Protein AF-A0A2T1CVN6-F1 (afdb_monomer_lite)

Foldseek 3Di:
DDDDVVVVVVVVVVVVVVVVPPPPPPPDPDFLVVQLVCLQCVQLVCLPVCPDPVSVVCCVVVPVHHSVVSNVRSVVSNVVSVVVQVVCCVPVVDDSDGPDDDDPDPDDPVRDPVNPDD

Radius of gyration: 25.53 Å; chains: 1; bounding box: 86×29×53 Å

pLDDT: mean 71.57, std 11.11, range [42.12, 91.5]

Structure (mmCIF, N/CA/C/O backbone):
data_AF-A0A2T1CVN6-F1
#
_entry.id   AF-A0A2T1CVN6-F1
#
loop_
_atom_site.group_PDB
_atom_site.id
_atom_site.type_symbol
_atom_site.label_atom_id
_atom_site.label_alt_id
_atom_site.label_comp_id
_atom_site.label_asym_id
_atom_site.label_entity_id
_atom_site.label_seq_id
_atom_site.pdbx_PDB_ins_code
_atom_site.Cartn_x
_atom_site.Cartn_y
_atom_site.Cartn_z
_atom_site.occupancy
_atom_site.B_iso_or_equiv
_atom_site.auth_seq_id
_atom_site.auth_comp_id
_atom_site.auth_asym_id
_atom_site.auth_atom_id
_atom_site.pdbx_PDB_model_num
ATOM 1 N N . MET A 1 1 ? -47.052 4.915 19.558 1.00 50.12 1 MET A N 1
ATOM 2 C CA . MET A 1 1 ? -46.066 5.917 19.093 1.00 50.12 1 MET A CA 1
ATOM 3 C C . MET A 1 1 ? -46.210 6.016 17.575 1.00 50.12 1 MET A C 1
ATOM 5 O O . MET A 1 1 ? -45.998 5.017 16.907 1.00 50.12 1 MET A O 1
ATOM 9 N N . SER A 1 2 ? -46.714 7.135 17.042 1.00 56.59 2 SER A N 1
ATOM 10 C CA . SER A 1 2 ? -47.015 7.290 15.606 1.00 56.59 2 SER A CA 1
ATOM 11 C C . SER A 1 2 ? -45.773 7.794 14.868 1.00 56.59 2 SER A C 1
ATOM 13 O O . SER A 1 2 ? -45.263 8.874 15.177 1.00 56.59 2 SER A O 1
ATOM 15 N N . ILE A 1 3 ? -45.254 7.002 13.927 1.00 64.69 3 ILE A N 1
ATOM 16 C CA . ILE A 1 3 ? -44.167 7.431 13.044 1.00 64.69 3 ILE A CA 1
ATOM 17 C C . ILE A 1 3 ? -44.758 8.463 12.083 1.00 64.69 3 ILE A C 1
ATOM 19 O O . ILE A 1 3 ? -45.661 8.167 11.302 1.00 64.69 3 ILE A O 1
ATOM 23 N N . LYS A 1 4 ? -44.265 9.702 12.151 1.00 64.75 4 LYS A N 1
ATOM 24 C CA . LYS A 1 4 ? -44.723 10.789 11.279 1.00 64.75 4 LYS A CA 1
ATOM 25 C C . LYS A 1 4 ? -44.278 10.491 9.841 1.00 64.75 4 LYS A C 1
ATOM 27 O O . LYS A 1 4 ? -43.109 10.682 9.519 1.00 64.75 4 LYS A O 1
ATOM 32 N N . PHE A 1 5 ? -45.208 10.059 8.985 1.00 63.75 5 PHE A N 1
ATOM 33 C CA . PHE A 1 5 ? -44.994 9.682 7.572 1.00 63.75 5 PH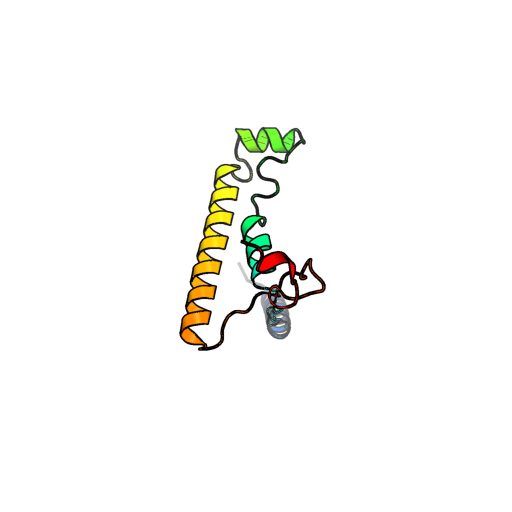E A CA 1
ATOM 34 C C . PHE A 1 5 ? -44.178 10.706 6.758 1.00 63.75 5 PHE A C 1
ATOM 36 O O . PHE A 1 5 ? -43.407 10.342 5.875 1.00 63.75 5 PHE A O 1
ATOM 43 N N . ILE A 1 6 ? -44.276 11.988 7.120 1.00 68.06 6 ILE A N 1
ATOM 44 C CA . ILE A 1 6 ? -43.520 13.096 6.517 1.00 68.06 6 ILE A CA 1
ATOM 45 C C . ILE A 1 6 ? -42.000 12.916 6.692 1.00 68.06 6 ILE A C 1
ATOM 47 O O . ILE A 1 6 ? -41.233 13.187 5.773 1.00 68.06 6 ILE A O 1
ATOM 51 N N . LYS A 1 7 ? -41.549 12.415 7.849 1.00 67.50 7 LYS A N 1
ATOM 52 C CA . LYS A 1 7 ? -40.124 12.159 8.119 1.00 67.50 7 LYS A CA 1
ATOM 53 C C . LYS A 1 7 ? -39.603 10.967 7.315 1.00 67.50 7 LYS A C 1
ATOM 55 O O . LYS A 1 7 ? -38.468 10.996 6.858 1.00 67.50 7 LYS A O 1
ATOM 60 N N . LEU A 1 8 ? -40.445 9.953 7.111 1.00 70.50 8 LEU A N 1
ATOM 61 C CA . LEU A 1 8 ? -40.100 8.758 6.341 1.00 70.50 8 LEU A CA 1
ATOM 62 C C . LEU A 1 8 ? -39.942 9.079 4.846 1.00 70.50 8 LEU A C 1
ATOM 64 O O . LEU A 1 8 ? -38.992 8.628 4.213 1.00 70.50 8 LEU A O 1
ATOM 68 N N . SER A 1 9 ? -40.825 9.924 4.304 1.00 74.31 9 SER A N 1
ATOM 69 C CA . SER A 1 9 ? -40.748 10.383 2.912 1.00 74.31 9 SER A CA 1
ATOM 70 C C . SER A 1 9 ? -39.470 11.182 2.631 1.00 74.31 9 SER A C 1
ATOM 72 O O . SER A 1 9 ? -38.821 10.942 1.617 1.00 74.31 9 SER A O 1
ATOM 74 N N . GLN A 1 10 ? -39.051 12.068 3.541 1.00 72.56 10 GLN A N 1
ATOM 75 C CA . GLN A 1 10 ? -37.813 12.840 3.368 1.00 72.56 10 GLN A CA 1
ATOM 76 C C . GLN A 1 10 ? -36.566 11.948 3.317 1.00 72.56 10 GLN A C 1
ATOM 78 O O . GLN A 1 10 ? -35.698 12.158 2.474 1.00 72.56 10 GLN A O 1
ATOM 83 N N . VAL A 1 11 ? -36.493 10.930 4.177 1.00 76.75 11 VAL A N 1
ATOM 84 C CA . VAL A 1 11 ? -35.376 9.972 4.179 1.00 76.75 11 VAL A CA 1
ATOM 85 C C . VAL A 1 11 ? -35.337 9.172 2.874 1.00 76.75 11 VAL A C 1
ATOM 87 O O . VAL A 1 11 ? -34.261 8.964 2.319 1.00 76.75 11 VAL A O 1
ATOM 90 N N . LEU A 1 12 ? -36.502 8.783 2.347 1.00 78.88 12 LEU A N 1
ATOM 91 C CA . LEU A 1 12 ? -36.599 8.035 1.092 1.00 78.88 12 LEU A CA 1
ATOM 92 C C . LEU A 1 12 ? -36.119 8.859 -0.114 1.00 78.88 12 LEU A C 1
ATOM 94 O O . LEU A 1 12 ? -35.414 8.338 -0.974 1.00 78.88 12 LEU A O 1
ATOM 98 N N . VAL A 1 13 ? -36.449 10.154 -0.152 1.00 79.31 13 VAL A N 1
ATOM 99 C CA . VAL A 1 13 ? -36.001 11.074 -1.212 1.00 79.31 13 VAL A CA 1
ATOM 100 C C . VAL A 1 13 ? -34.484 11.267 -1.167 1.00 79.31 13 VAL A C 1
ATOM 102 O O . VAL A 1 13 ? -33.829 11.201 -2.203 1.00 79.31 13 VAL A O 1
ATOM 105 N N . VAL A 1 14 ? -33.902 11.440 0.024 1.00 76.62 14 VAL A N 1
ATOM 106 C CA . VAL A 1 14 ? -32.442 11.578 0.179 1.00 76.62 14 VAL A CA 1
ATOM 107 C C . VAL A 1 14 ? -31.714 10.293 -0.226 1.00 76.62 14 VAL A C 1
ATOM 109 O O . VAL A 1 14 ? -30.711 10.362 -0.932 1.00 76.62 14 VAL A O 1
ATOM 112 N N . ALA A 1 15 ? -32.236 9.123 0.154 1.00 75.12 15 ALA A N 1
ATOM 113 C CA . ALA A 1 15 ? -31.669 7.834 -0.244 1.00 75.12 15 ALA A CA 1
ATOM 114 C C . ALA A 1 15 ? -31.736 7.608 -1.766 1.00 75.12 15 ALA A C 1
ATOM 116 O O . ALA A 1 15 ? -30.768 7.138 -2.362 1.00 75.12 15 ALA A O 1
ATOM 117 N N . ALA A 1 16 ? -32.842 7.997 -2.410 1.00 77.12 16 ALA A N 1
ATOM 118 C CA . ALA A 1 16 ? -32.989 7.911 -3.862 1.00 77.12 16 ALA A CA 1
ATOM 119 C C . ALA A 1 16 ? -31.993 8.826 -4.594 1.00 77.12 16 ALA A C 1
ATOM 121 O O . ALA A 1 16 ? -31.343 8.394 -5.543 1.00 77.12 16 ALA A O 1
ATOM 122 N N . ILE A 1 17 ? -31.798 10.060 -4.122 1.00 74.69 17 ILE A N 1
ATOM 123 C CA . ILE A 1 17 ? -30.819 10.985 -4.711 1.00 74.69 17 ILE A CA 1
ATOM 124 C C . ILE A 1 17 ? -29.388 10.462 -4.512 1.00 74.69 17 ILE A C 1
ATOM 126 O O . ILE A 1 17 ? -28.600 10.481 -5.452 1.00 74.69 17 ILE A O 1
ATOM 130 N N . ALA A 1 18 ? -29.062 9.920 -3.334 1.00 70.75 18 ALA A N 1
ATOM 131 C CA . ALA A 1 18 ? -27.754 9.316 -3.077 1.00 70.75 18 ALA A CA 1
ATOM 132 C C . ALA A 1 18 ? -27.457 8.124 -4.007 1.00 70.75 18 ALA A C 1
ATOM 134 O O . ALA A 1 18 ? -26.314 7.947 -4.418 1.00 70.75 18 ALA A O 1
ATOM 135 N N . SER A 1 19 ? -28.480 7.349 -4.390 1.00 67.00 19 SER A N 1
ATOM 136 C CA . SER A 1 19 ? -28.320 6.235 -5.335 1.00 67.00 19 SER A CA 1
ATOM 137 C C . SER A 1 19 ? -28.007 6.678 -6.770 1.00 67.00 19 SER A C 1
ATOM 139 O O . SER A 1 19 ? -27.323 5.957 -7.487 1.00 67.00 19 SER A O 1
ATOM 141 N N . LEU A 1 20 ? -28.439 7.880 -7.175 1.00 67.00 20 LEU A N 1
ATOM 142 C CA . LEU A 1 20 ? -28.134 8.449 -8.496 1.00 67.00 20 LEU A CA 1
ATOM 143 C C . LEU A 1 20 ? -26.697 8.983 -8.591 1.00 67.00 20 LEU A C 1
ATOM 145 O O . LEU A 1 20 ? -26.159 9.103 -9.686 1.00 67.00 20 LEU A O 1
ATOM 149 N N . PHE A 1 21 ? -26.076 9.284 -7.447 1.00 60.50 21 PHE A N 1
ATOM 150 C CA . PHE A 1 21 ? -24.675 9.695 -7.335 1.00 60.50 21 PHE A CA 1
ATOM 151 C C . PHE A 1 21 ? -23.778 8.563 -6.834 1.00 60.50 21 PHE A C 1
ATOM 153 O O . PHE A 1 21 ? -22.717 8.830 -6.266 1.00 60.50 21 PHE A O 1
ATOM 160 N N . ALA A 1 22 ? -24.181 7.304 -7.032 1.00 54.06 22 ALA A N 1
ATOM 161 C CA . ALA A 1 22 ? -23.274 6.176 -6.907 1.00 54.06 22 ALA A CA 1
ATOM 162 C C . ALA A 1 22 ? -22.197 6.315 -7.992 1.00 54.06 22 ALA A C 1
ATOM 164 O O . ALA A 1 22 ? -22.310 5.778 -9.088 1.00 54.06 22 ALA A O 1
ATOM 165 N N . VAL A 1 23 ? -21.179 7.123 -7.697 1.00 49.91 23 VAL A N 1
ATOM 166 C CA . VAL A 1 23 ? -19.967 7.232 -8.491 1.00 49.91 23 VAL A CA 1
ATOM 167 C C . VAL A 1 23 ? -19.361 5.841 -8.485 1.00 49.91 23 VAL A C 1
ATOM 169 O O . VAL A 1 23 ? -18.858 5.373 -7.462 1.00 49.91 23 VAL A O 1
ATOM 172 N N . GLU A 1 24 ? -19.455 5.158 -9.621 1.00 50.84 24 GLU A N 1
ATOM 173 C CA . GLU A 1 24 ? -18.607 4.013 -9.889 1.00 50.84 24 GLU A CA 1
ATOM 174 C C . GLU A 1 24 ? -17.177 4.531 -9.784 1.00 50.84 24 GLU A C 1
ATOM 176 O O . GLU A 1 24 ? -16.732 5.351 -10.588 1.00 50.84 24 GLU A O 1
ATOM 181 N N . ALA A 1 25 ? -16.485 4.136 -8.717 1.00 45.97 25 ALA A N 1
ATOM 182 C CA . ALA A 1 25 ? -15.078 4.426 -8.560 1.00 45.97 25 ALA A CA 1
ATOM 183 C C . ALA A 1 25 ? -14.355 3.726 -9.714 1.00 45.97 25 ALA A C 1
ATOM 185 O O . ALA A 1 25 ? -14.041 2.538 -9.630 1.00 45.97 25 ALA A O 1
ATOM 186 N N . GLN A 1 26 ? -14.133 4.446 -10.816 1.00 42.12 26 GLN A N 1
ATOM 187 C CA . GLN A 1 26 ? -13.173 4.033 -11.821 1.00 42.12 26 GLN A CA 1
ATOM 188 C C . GLN A 1 26 ? -11.852 3.893 -11.078 1.00 42.12 26 GLN A C 1
ATOM 190 O O . GLN A 1 26 ? -11.291 4.876 -10.596 1.00 42.12 26 GLN A O 1
ATOM 195 N N . ALA A 1 27 ? -11.411 2.649 -10.903 1.00 51.47 27 ALA A N 1
ATOM 196 C CA . ALA A 1 27 ? -10.097 2.362 -10.376 1.00 51.47 27 ALA A CA 1
ATOM 197 C C . ALA A 1 27 ? -9.102 2.974 -11.361 1.00 51.47 27 ALA A C 1
ATOM 199 O O . ALA A 1 27 ? -8.858 2.419 -12.432 1.00 51.47 27 ALA A O 1
ATOM 200 N N . GLU A 1 28 ? -8.597 4.159 -11.027 1.00 51.97 28 GLU A N 1
ATOM 201 C CA . GLU A 1 28 ? -7.468 4.769 -11.706 1.00 51.97 28 GLU A CA 1
ATOM 202 C C . GLU A 1 28 ? -6.392 3.684 -11.829 1.00 51.97 28 GLU A C 1
ATOM 204 O O . GLU A 1 28 ? -6.058 3.028 -10.836 1.00 51.97 28 GLU A O 1
ATOM 209 N N . MET A 1 29 ? -5.938 3.403 -13.057 1.00 55.69 29 MET A N 1
ATOM 210 C CA . MET A 1 29 ? -4.931 2.372 -13.309 1.00 55.69 29 MET A CA 1
ATOM 211 C C . MET A 1 29 ? -3.602 2.841 -12.722 1.00 55.69 29 MET A C 1
ATOM 213 O O . MET A 1 29 ? -2.753 3.411 -13.401 1.00 55.69 29 MET A O 1
ATOM 217 N N . LYS A 1 30 ? -3.451 2.628 -11.417 1.00 66.44 30 LYS A N 1
ATOM 218 C CA . LYS A 1 30 ? -2.223 2.879 -10.688 1.00 66.44 30 LYS A CA 1
ATOM 219 C C . LYS A 1 30 ? -1.201 1.818 -11.110 1.00 66.44 30 LYS A C 1
ATOM 221 O O . LYS A 1 30 ? -1.557 0.634 -11.143 1.00 66.44 30 LYS A O 1
ATOM 226 N N . PRO A 1 31 ? 0.044 2.212 -11.434 1.00 76.69 31 PRO A N 1
ATOM 227 C CA . PRO A 1 31 ? 1.120 1.268 -11.697 1.00 76.69 31 PRO A CA 1
ATOM 228 C C . PRO A 1 31 ? 1.207 0.218 -10.587 1.00 76.69 31 PRO A C 1
ATOM 230 O O . PRO A 1 31 ? 1.002 0.527 -9.409 1.00 76.69 31 PRO A O 1
ATOM 233 N N . LEU A 1 32 ? 1.488 -1.034 -10.958 1.00 77.25 32 LEU A N 1
ATOM 234 C CA . LEU A 1 32 ? 1.502 -2.145 -10.005 1.00 77.25 32 LEU A CA 1
ATOM 235 C C . LEU A 1 32 ? 2.502 -1.895 -8.866 1.00 77.25 32 LEU A C 1
ATOM 237 O O . LEU A 1 32 ? 2.203 -2.188 -7.710 1.00 77.25 32 LEU A O 1
ATOM 241 N N . ASP A 1 33 ? 3.654 -1.295 -9.167 1.00 80.94 33 ASP A N 1
ATOM 242 C CA . ASP A 1 33 ? 4.664 -0.944 -8.171 1.00 80.94 33 ASP A CA 1
ATOM 243 C C . ASP A 1 33 ? 4.151 0.097 -7.166 1.00 80.94 33 ASP A C 1
ATOM 245 O O . ASP A 1 33 ? 4.370 -0.043 -5.961 1.00 80.94 33 ASP A O 1
ATOM 249 N N . ASP A 1 34 ? 3.407 1.101 -7.626 1.00 82.81 34 ASP A N 1
ATOM 250 C CA . ASP A 1 34 ? 2.811 2.092 -6.738 1.00 82.81 34 ASP A CA 1
ATOM 251 C C . ASP A 1 34 ? 1.651 1.509 -5.918 1.00 82.81 34 ASP A C 1
ATOM 253 O O . ASP A 1 34 ? 1.458 1.904 -4.766 1.00 82.81 34 ASP A O 1
ATOM 257 N N . ALA A 1 35 ? 0.906 0.539 -6.457 1.00 84.25 35 ALA A N 1
ATOM 258 C CA . ALA A 1 35 ? -0.111 -0.192 -5.702 1.00 84.25 35 ALA A CA 1
ATOM 259 C C . ALA A 1 35 ? 0.509 -1.018 -4.559 1.00 84.25 35 ALA A C 1
ATOM 261 O O . ALA A 1 35 ? -0.015 -1.014 -3.442 1.00 84.25 35 ALA A O 1
ATOM 262 N N . PHE A 1 36 ? 1.655 -1.667 -4.799 1.00 85.69 36 PHE A N 1
ATOM 263 C CA . PHE A 1 36 ? 2.401 -2.376 -3.754 1.00 85.69 36 PHE A CA 1
ATOM 264 C C . PHE A 1 36 ? 2.974 -1.424 -2.701 1.00 85.69 36 PHE A C 1
ATOM 266 O O . PHE A 1 36 ? 2.847 -1.696 -1.504 1.00 85.69 36 PHE A O 1
ATOM 273 N N . LYS A 1 37 ? 3.557 -0.288 -3.113 1.00 85.44 37 LYS A N 1
ATOM 274 C CA . LYS A 1 37 ? 4.049 0.739 -2.175 1.00 85.44 37 LYS A CA 1
ATOM 275 C C . LYS A 1 37 ? 2.926 1.264 -1.288 1.00 85.44 37 LYS A C 1
ATOM 277 O O . LYS A 1 37 ? 3.143 1.421 -0.087 1.00 85.44 37 LYS A O 1
ATOM 282 N N . ASP A 1 38 ? 1.751 1.520 -1.853 1.00 86.19 38 ASP A N 1
ATOM 283 C CA . ASP A 1 38 ? 0.585 1.960 -1.090 1.00 86.19 38 ASP A CA 1
ATOM 284 C C . ASP A 1 38 ? 0.108 0.887 -0.115 1.00 86.19 38 ASP A C 1
ATOM 286 O O . ASP A 1 38 ? -0.115 1.197 1.052 1.00 86.19 38 ASP A O 1
ATOM 290 N N . ALA A 1 39 ? -0.022 -0.366 -0.564 1.00 85.62 39 ALA A N 1
ATOM 291 C CA . ALA A 1 39 ? -0.463 -1.472 0.284 1.00 85.62 39 ALA A CA 1
ATOM 292 C C . ALA A 1 39 ? 0.478 -1.688 1.479 1.00 85.62 39 ALA A C 1
ATOM 294 O O . ALA A 1 39 ? 0.009 -1.882 2.599 1.00 85.62 39 ALA A O 1
ATOM 295 N N . TYR A 1 40 ? 1.789 -1.586 1.250 1.00 83.62 40 TYR A N 1
ATOM 296 C CA . TYR A 1 40 ? 2.812 -1.752 2.283 1.00 83.62 40 TYR A CA 1
ATOM 297 C C . TYR A 1 40 ? 2.852 -0.601 3.300 1.00 83.62 40 TYR A C 1
ATOM 299 O O . TYR A 1 40 ? 3.255 -0.791 4.443 1.00 83.62 40 TYR A O 1
ATOM 307 N N . HIS A 1 41 ? 2.460 0.607 2.891 1.00 81.69 41 HIS A N 1
ATOM 308 C CA . HIS A 1 41 ? 2.555 1.808 3.721 1.00 81.69 41 HIS A CA 1
ATOM 309 C C . HIS A 1 41 ? 1.192 2.356 4.160 1.00 81.69 41 HIS A C 1
ATOM 311 O O . HIS A 1 41 ? 1.113 3.503 4.607 1.00 81.69 41 HIS A O 1
ATOM 317 N N . LYS A 1 42 ? 0.114 1.582 4.018 1.00 79.06 42 LYS A N 1
ATOM 318 C CA . LYS A 1 42 ? -1.253 2.071 4.226 1.00 79.06 42 LYS A CA 1
ATOM 319 C C . LYS A 1 42 ? -1.540 2.407 5.687 1.00 79.06 42 LYS A C 1
ATOM 321 O O . LYS A 1 42 ? -2.229 3.389 5.958 1.00 79.06 42 LYS A O 1
ATOM 326 N N . ARG A 1 43 ? -1.055 1.593 6.626 1.00 71.56 43 ARG A N 1
ATOM 327 C CA . ARG A 1 43 ? -1.250 1.777 8.078 1.00 71.56 43 ARG A CA 1
ATOM 328 C C . ARG A 1 43 ? 0.054 1.687 8.872 1.00 71.56 43 ARG A C 1
ATOM 330 O O . ARG A 1 43 ? 0.146 2.262 9.950 1.00 71.56 43 ARG A O 1
ATOM 337 N N . GLY A 1 44 ? 1.065 1.009 8.343 1.00 64.94 44 GLY A N 1
ATOM 338 C CA . GLY A 1 44 ? 2.361 0.758 8.963 1.00 64.94 44 GLY A CA 1
ATOM 339 C C . GLY A 1 44 ? 3.309 1.956 8.934 1.00 64.94 44 GLY A C 1
ATOM 340 O O . GLY A 1 44 ? 4.200 2.032 9.776 1.00 64.94 44 GLY A O 1
ATOM 341 N N . LYS A 1 45 ? 3.099 2.929 8.030 1.00 62.72 45 LYS A N 1
ATOM 342 C CA . LYS A 1 45 ? 3.956 4.127 7.876 1.00 62.72 45 LYS A CA 1
ATOM 343 C C . LYS A 1 45 ? 4.159 4.903 9.179 1.00 62.72 45 LYS A C 1
ATOM 345 O O . LYS A 1 45 ? 5.244 5.434 9.413 1.00 62.72 45 LYS A O 1
ATOM 350 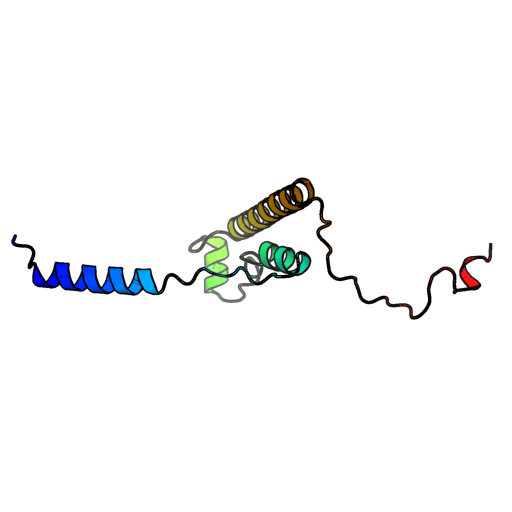N N . ASP A 1 46 ? 3.124 4.918 10.013 1.00 60.31 46 ASP A N 1
ATOM 351 C CA . ASP A 1 46 ? 3.090 5.652 11.275 1.00 60.31 46 ASP A CA 1
ATOM 352 C C . ASP A 1 46 ? 3.116 4.738 12.507 1.00 60.31 46 ASP A C 1
ATOM 354 O O . ASP A 1 46 ? 3.132 5.247 13.626 1.00 60.31 46 ASP A O 1
ATOM 358 N N . ALA A 1 47 ? 3.194 3.411 12.327 1.00 59.47 47 ALA A N 1
ATOM 359 C CA . ALA A 1 47 ? 3.104 2.433 13.418 1.00 59.47 47 ALA A CA 1
ATOM 360 C C . ALA A 1 47 ? 4.169 2.645 14.510 1.00 59.47 47 ALA A C 1
ATOM 362 O O . ALA A 1 47 ? 3.900 2.408 15.683 1.00 59.47 47 ALA A O 1
ATOM 363 N N . PHE A 1 48 ? 5.349 3.152 14.140 1.00 63.16 48 PHE A N 1
ATOM 364 C CA . PHE A 1 48 ? 6.413 3.519 15.086 1.00 63.16 48 PHE A CA 1
ATOM 365 C C . PHE A 1 48 ? 6.824 4.995 15.013 1.00 63.16 48 PHE A C 1
ATOM 367 O O . PHE A 1 48 ? 7.720 5.427 15.734 1.00 63.16 48 PHE A O 1
ATOM 374 N N . LYS A 1 49 ? 6.194 5.794 1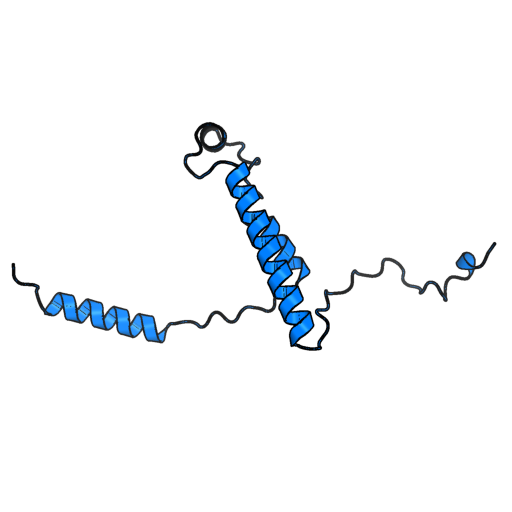4.143 1.00 63.66 49 LYS A N 1
ATOM 375 C CA . LYS A 1 49 ? 6.603 7.188 13.884 1.00 63.66 49 LYS A CA 1
ATOM 376 C C . LYS A 1 49 ? 5.942 8.206 14.821 1.00 63.66 49 LY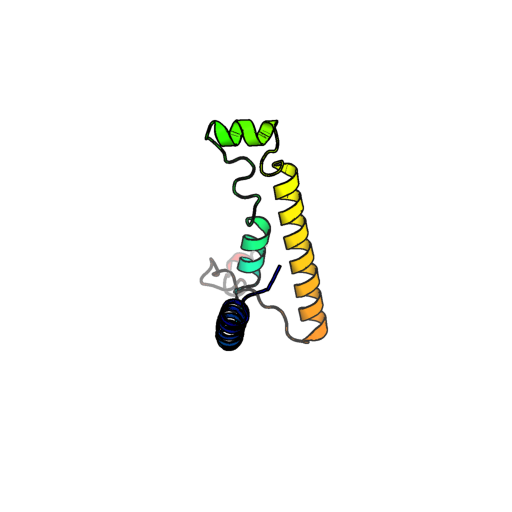S A C 1
ATOM 378 O O . LYS A 1 49 ? 6.119 9.416 14.684 1.00 63.66 49 LYS A O 1
ATOM 383 N N . GLN A 1 50 ? 5.184 7.717 15.794 1.00 62.28 50 GLN A N 1
ATOM 384 C CA . GLN A 1 50 ? 4.391 8.493 16.732 1.00 62.28 50 GLN A CA 1
ATOM 385 C C . GLN A 1 50 ? 5.267 9.170 17.811 1.00 62.28 50 GLN A C 1
ATOM 387 O O . GLN A 1 50 ? 5.348 8.737 18.954 1.00 62.28 50 GLN A O 1
ATOM 392 N N . SER A 1 51 ? 5.912 10.286 17.447 1.00 59.16 51 SER A N 1
ATOM 393 C CA . SER A 1 51 ? 6.722 11.124 18.361 1.00 59.16 51 SER A CA 1
ATOM 394 C C . SER A 1 51 ? 5.882 11.904 19.401 1.00 59.16 51 SER A C 1
ATOM 396 O O . SER A 1 51 ? 6.401 12.439 20.375 1.00 59.16 51 SER A O 1
ATOM 398 N N . ASN A 1 52 ? 4.556 11.955 19.233 1.00 70.75 52 ASN A N 1
ATOM 399 C CA . ASN A 1 52 ? 3.626 12.598 20.167 1.00 70.75 52 ASN A CA 1
ATOM 400 C C . ASN A 1 52 ? 3.360 11.705 21.400 1.00 70.75 52 ASN A C 1
ATOM 402 O O . ASN A 1 52 ? 3.158 10.502 21.250 1.00 70.75 52 ASN A O 1
ATOM 406 N N . ILE A 1 53 ? 3.256 12.305 22.593 1.00 70.56 53 ILE A N 1
ATOM 407 C CA . ILE A 1 53 ? 2.805 11.684 23.857 1.00 70.56 53 IL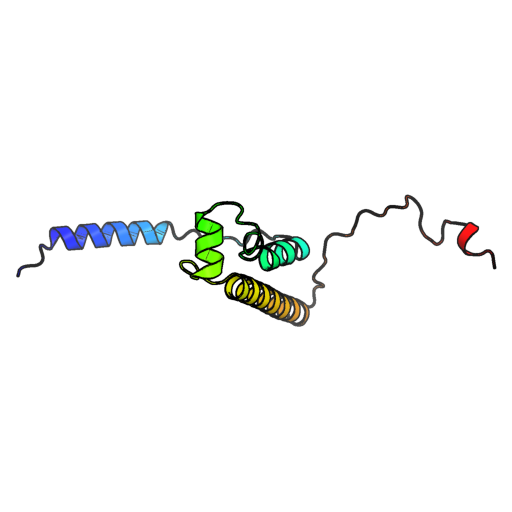E A CA 1
ATOM 408 C C . ILE A 1 53 ? 1.584 10.774 23.674 1.00 70.56 53 ILE A C 1
ATOM 410 O O . ILE A 1 53 ? 1.573 9.653 24.175 1.00 70.56 53 ILE A O 1
ATOM 414 N N . PHE A 1 54 ? 0.572 11.204 22.918 1.00 67.94 54 PHE A N 1
ATOM 415 C CA . PHE A 1 54 ? -0.614 10.374 22.671 1.00 67.94 54 PHE A CA 1
ATOM 416 C C . PHE A 1 54 ? -0.311 9.138 21.825 1.00 67.94 54 PHE A C 1
ATOM 418 O O . PHE A 1 54 ? -0.920 8.090 22.015 1.00 67.94 54 PHE A O 1
ATOM 425 N N . GLY A 1 55 ? 0.645 9.256 20.910 1.00 65.50 55 GLY A N 1
ATOM 426 C CA . GLY A 1 55 ? 1.114 8.146 20.102 1.00 65.50 55 GLY A CA 1
ATOM 427 C C . GLY A 1 55 ? 1.899 7.124 20.923 1.00 65.50 55 GLY A C 1
ATOM 428 O O . GLY A 1 55 ? 1.640 5.936 20.799 1.00 65.50 55 GLY A O 1
ATOM 429 N N . GLN A 1 56 ? 2.745 7.578 21.851 1.00 69.38 56 GLN A N 1
ATOM 430 C CA . GLN A 1 56 ? 3.452 6.697 22.791 1.00 69.38 56 GLN A CA 1
ATOM 431 C C . GLN A 1 56 ? 2.490 5.974 23.745 1.00 69.38 56 GLN A C 1
ATOM 43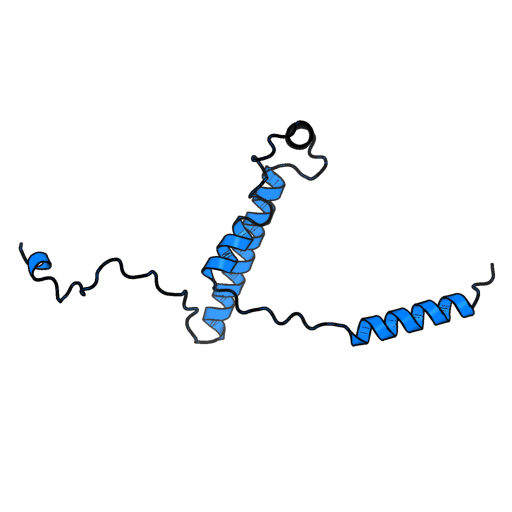3 O O . GLN A 1 56 ? 2.631 4.775 23.978 1.00 69.38 56 GLN A O 1
ATOM 438 N N . ILE A 1 57 ? 1.469 6.676 24.255 1.00 73.06 57 ILE A N 1
ATOM 439 C CA . ILE A 1 57 ? 0.400 6.046 25.045 1.00 73.06 57 ILE A CA 1
ATOM 440 C C . ILE A 1 57 ? -0.336 5.014 24.189 1.00 73.06 57 ILE A C 1
ATOM 442 O O . ILE A 1 57 ? -0.596 3.910 24.656 1.00 73.06 57 ILE A O 1
ATOM 446 N N . ASN A 1 58 ? -0.639 5.329 22.930 1.00 71.06 58 ASN A N 1
ATOM 447 C CA . ASN A 1 58 ? -1.287 4.383 22.035 1.00 71.06 58 ASN A CA 1
ATOM 448 C C . ASN A 1 58 ? -0.425 3.141 21.749 1.00 71.06 58 ASN A C 1
ATOM 450 O O . ASN A 1 58 ? -0.962 2.042 21.701 1.00 71.06 58 ASN A O 1
ATOM 454 N N . THR A 1 59 ? 0.895 3.282 21.623 1.00 68.00 59 THR A N 1
ATOM 455 C CA . THR A 1 59 ? 1.817 2.144 21.469 1.00 68.00 59 THR A CA 1
ATOM 456 C C . THR A 1 59 ? 1.756 1.189 22.664 1.00 68.00 59 THR A C 1
ATOM 458 O O . THR A 1 59 ? 1.833 -0.022 22.483 1.00 68.00 59 THR A O 1
ATOM 461 N N . ILE A 1 60 ? 1.583 1.717 23.879 1.00 73.06 60 ILE A N 1
ATOM 462 C CA . ILE A 1 60 ? 1.535 0.915 25.111 1.00 73.06 60 ILE A CA 1
ATOM 463 C C . ILE A 1 60 ? 0.128 0.348 25.361 1.00 73.06 60 ILE A C 1
ATOM 465 O O . ILE A 1 60 ? -0.021 -0.806 25.761 1.00 73.06 60 ILE A O 1
ATOM 469 N N . VAL A 1 61 ? -0.912 1.156 25.147 1.00 78.44 61 VAL A N 1
ATOM 470 C CA . VAL A 1 61 ? -2.296 0.854 25.558 1.00 78.44 61 VAL A CA 1
ATOM 471 C C . VAL A 1 61 ? -3.144 0.297 24.405 1.00 78.44 61 VAL A C 1
ATOM 473 O O . VAL A 1 61 ? -4.157 -0.348 24.648 1.00 78.44 61 VAL A O 1
ATOM 476 N N . GLY A 1 62 ? -2.745 0.517 23.151 1.00 71.19 62 GLY A N 1
ATOM 477 C CA . GLY A 1 62 ? -3.421 -0.019 21.966 1.00 71.19 62 GLY A CA 1
ATOM 478 C C . GLY A 1 62 ? -4.783 0.613 21.653 1.00 71.19 62 GLY A C 1
ATOM 479 O O . GLY A 1 62 ? -5.603 -0.021 20.994 1.00 71.19 62 GLY A O 1
ATOM 480 N N . LEU A 1 63 ? -5.052 1.847 22.101 1.00 73.94 63 LEU A N 1
ATOM 481 C CA . LEU A 1 63 ? -6.352 2.532 21.958 1.00 73.94 63 LEU A CA 1
ATOM 482 C C . LEU A 1 63 ? -6.869 2.623 20.508 1.00 73.94 63 LEU A C 1
ATOM 484 O O . LEU A 1 63 ? -8.077 2.601 20.284 1.00 73.94 63 LEU A O 1
ATOM 488 N N . THR A 1 64 ? -5.977 2.711 19.523 1.00 70.94 64 THR A N 1
ATOM 489 C CA . THR A 1 64 ? -6.291 2.741 18.086 1.00 70.94 64 THR A CA 1
ATOM 490 C C . THR A 1 64 ? -5.786 1.500 17.344 1.00 70.94 64 THR A C 1
ATOM 492 O O . THR A 1 64 ? -5.803 1.482 16.113 1.00 70.94 64 THR A O 1
ATOM 495 N N . GLY A 1 65 ? -5.353 0.471 18.080 1.00 74.44 65 GLY A N 1
ATOM 496 C CA . GLY A 1 65 ? -4.632 -0.695 17.570 1.00 74.44 65 GLY A CA 1
ATOM 497 C C . GLY A 1 65 ? -3.144 -0.655 17.924 1.00 74.44 65 GLY A C 1
ATOM 498 O O . GLY A 1 65 ? -2.526 0.411 17.972 1.00 74.44 65 GLY A O 1
ATOM 499 N N . TYR A 1 66 ? -2.577 -1.833 18.194 1.00 81.38 66 TYR A N 1
ATOM 500 C CA . TYR A 1 66 ? -1.140 -1.987 18.423 1.00 81.38 66 TYR A CA 1
ATOM 501 C C . TYR A 1 66 ? -0.360 -1.857 17.103 1.00 81.38 66 TYR A C 1
ATOM 503 O O . TYR A 1 66 ? -0.881 -2.248 16.049 1.00 81.38 66 TYR A O 1
ATOM 511 N N . PRO A 1 67 ? 0.891 -1.363 17.126 1.00 74.31 67 PRO A N 1
ATOM 512 C CA . PRO A 1 67 ? 1.746 -1.272 15.939 1.00 74.31 67 PRO A CA 1
ATOM 513 C C . PRO A 1 67 ? 1.816 -2.578 15.137 1.00 74.31 67 PRO A C 1
ATOM 515 O O . PRO A 1 67 ? 1.685 -2.571 13.912 1.00 74.31 67 PRO A O 1
ATOM 518 N N . GLU A 1 68 ? 1.925 -3.713 15.824 1.00 77.69 68 GLU A N 1
ATOM 519 C CA . GLU A 1 68 ? 1.989 -5.053 15.234 1.00 77.69 68 GLU A CA 1
ATOM 520 C C . GLU A 1 68 ? 0.714 -5.381 14.455 1.00 77.69 68 GLU A C 1
ATOM 522 O O . GLU A 1 68 ? 0.762 -5.992 13.385 1.00 77.69 68 GLU A O 1
ATOM 527 N N . GLN A 1 69 ? -0.439 -4.929 14.952 1.00 81.81 69 GLN A N 1
ATOM 528 C CA . GLN A 1 69 ? -1.711 -5.112 14.270 1.00 81.81 69 GLN A CA 1
ATOM 529 C C . GLN A 1 69 ? -1.750 -4.301 12.973 1.00 81.81 69 GLN A C 1
ATOM 531 O O . GLN A 1 69 ? -2.148 -4.842 11.941 1.00 81.81 69 GLN A O 1
ATOM 536 N N . HIS A 1 70 ? -1.286 -3.050 12.991 1.00 80.75 70 HIS A N 1
ATOM 537 C CA . HIS A 1 70 ? -1.193 -2.219 11.788 1.00 80.75 70 HIS A CA 1
ATOM 538 C C . HIS A 1 70 ? -0.257 -2.831 10.737 1.00 80.75 70 HIS A C 1
ATOM 540 O O . HIS A 1 70 ? -0.637 -2.918 9.570 1.00 80.75 70 HIS A O 1
ATOM 546 N N . ILE A 1 71 ? 0.899 -3.351 11.157 1.00 82.31 71 ILE A N 1
ATOM 547 C CA . ILE A 1 71 ? 1.846 -4.059 10.279 1.00 82.31 71 ILE A CA 1
ATOM 548 C C . ILE A 1 71 ? 1.213 -5.329 9.701 1.00 82.31 71 ILE A C 1
ATOM 550 O O . ILE A 1 71 ? 1.316 -5.585 8.503 1.00 82.31 71 ILE A O 1
ATOM 554 N N . SER A 1 72 ? 0.509 -6.112 10.525 1.00 86.00 72 SER A N 1
ATOM 555 C CA . SER A 1 72 ? -0.155 -7.339 10.065 1.00 86.00 72 SER A CA 1
ATOM 556 C C . SER A 1 72 ? -1.244 -7.064 9.024 1.00 86.00 72 SER A C 1
ATOM 558 O O . SER A 1 72 ? -1.445 -7.857 8.104 1.00 86.00 72 SER A O 1
ATOM 560 N N . ILE A 1 73 ? -1.951 -5.937 9.155 1.00 85.94 73 ILE A N 1
ATOM 561 C CA . ILE A 1 73 ? -2.995 -5.527 8.217 1.00 85.94 73 ILE A CA 1
ATOM 562 C C . ILE A 1 73 ? -2.376 -5.124 6.877 1.00 85.94 73 ILE A C 1
ATOM 564 O O . ILE A 1 73 ? -2.908 -5.508 5.836 1.00 85.94 73 ILE A O 1
ATOM 568 N N . ASP A 1 74 ? -1.255 -4.408 6.894 1.00 86.44 74 ASP A N 1
ATOM 569 C CA . ASP A 1 74 ? -0.539 -4.037 5.672 1.00 86.44 74 ASP A CA 1
ATOM 570 C C . ASP A 1 74 ? 0.063 -5.268 4.983 1.00 86.44 74 ASP A C 1
ATOM 572 O O . ASP A 1 74 ? -0.087 -5.429 3.774 1.00 86.44 74 ASP A O 1
ATOM 576 N N . GLY A 1 75 ? 0.623 -6.212 5.749 1.00 86.25 75 GLY A N 1
ATOM 577 C CA . GLY A 1 75 ? 1.082 -7.499 5.216 1.00 86.25 75 GLY A CA 1
ATOM 578 C C . GLY A 1 75 ? -0.037 -8.289 4.526 1.00 86.25 75 GLY A C 1
ATOM 579 O O . GLY A 1 75 ? 0.153 -8.801 3.424 1.00 86.25 75 GLY A O 1
ATOM 580 N N . LYS A 1 76 ? -1.239 -8.319 5.117 1.00 90.06 76 LYS A N 1
ATOM 581 C CA . LYS A 1 76 ? -2.424 -8.920 4.478 1.00 90.06 76 LYS A CA 1
ATOM 582 C C . LYS A 1 76 ? -2.844 -8.182 3.207 1.00 90.06 76 LYS A C 1
ATOM 584 O O . LYS A 1 76 ? -3.252 -8.828 2.249 1.00 90.06 76 LYS A O 1
ATOM 589 N N . ALA A 1 77 ? -2.762 -6.852 3.187 1.00 88.62 77 ALA A N 1
ATOM 590 C CA . ALA A 1 77 ? -3.096 -6.067 2.000 1.00 88.62 77 ALA A CA 1
ATOM 591 C C . ALA A 1 77 ? -2.127 -6.353 0.839 1.00 88.62 77 ALA A C 1
ATOM 593 O O . ALA A 1 77 ? -2.561 -6.467 -0.306 1.00 88.62 77 ALA A O 1
ATOM 594 N N . VAL A 1 78 ? -0.835 -6.517 1.140 1.00 89.88 78 VAL A N 1
ATOM 595 C CA . VAL A 1 78 ? 0.190 -6.907 0.161 1.00 89.88 78 VAL A CA 1
ATOM 596 C C . VAL A 1 78 ? -0.056 -8.318 -0.375 1.00 89.88 78 VAL A C 1
ATOM 598 O O . VAL A 1 78 ? -0.028 -8.511 -1.588 1.00 89.88 78 VAL A O 1
ATOM 601 N N . ASP A 1 79 ? -0.349 -9.288 0.495 1.00 91.50 79 ASP A N 1
ATOM 602 C CA . ASP A 1 79 ? -0.657 -10.666 0.082 1.00 91.50 79 ASP A CA 1
ATOM 603 C C . ASP A 1 79 ? -1.899 -10.727 -0.823 1.00 91.50 79 ASP A C 1
ATOM 605 O O . ASP A 1 79 ? -1.875 -11.329 -1.895 1.00 91.50 79 ASP A O 1
ATOM 609 N N . GLN A 1 80 ? -2.966 -10.010 -0.460 1.00 90.69 80 GLN A N 1
ATOM 610 C CA . GLN A 1 80 ? -4.162 -9.906 -1.298 1.00 90.69 80 GLN A CA 1
ATOM 611 C C . GLN A 1 80 ? -3.858 -9.302 -2.671 1.00 90.69 80 GLN A C 1
ATOM 613 O O . GLN A 1 80 ? -4.348 -9.810 -3.682 1.00 90.69 80 GLN A O 1
ATOM 618 N N . LEU A 1 81 ? -3.049 -8.239 -2.718 1.00 89.38 81 LEU A N 1
ATOM 619 C CA . LEU A 1 81 ? -2.653 -7.610 -3.975 1.00 89.38 81 LEU A CA 1
ATOM 620 C C . LEU A 1 81 ? -1.833 -8.570 -4.843 1.00 89.38 81 LEU A C 1
ATOM 622 O O . LEU A 1 81 ? -2.087 -8.658 -6.043 1.00 89.38 81 LEU A O 1
ATOM 626 N N . TYR A 1 82 ? -0.914 -9.325 -4.239 1.00 88.44 82 TYR A N 1
ATOM 627 C CA . TYR A 1 82 ? -0.118 -10.339 -4.926 1.00 88.44 82 TYR A CA 1
ATOM 628 C C . TYR A 1 82 ? -0.988 -11.443 -5.535 1.00 88.44 82 TYR A C 1
ATOM 630 O O . TYR A 1 82 ? -0.863 -11.757 -6.720 1.00 88.44 82 TYR A O 1
ATOM 638 N N . GLN A 1 83 ? -1.920 -11.998 -4.759 1.00 90.56 83 GLN A N 1
ATOM 639 C CA . GLN A 1 83 ? -2.824 -13.037 -5.257 1.00 90.56 83 GLN A CA 1
ATOM 640 C C . GLN A 1 83 ? -3.712 -12.514 -6.392 1.00 90.56 83 GLN A C 1
ATOM 642 O O . GLN A 1 83 ? -3.918 -13.195 -7.399 1.00 90.56 83 GLN A O 1
ATOM 647 N N . GLN A 1 84 ? -4.200 -11.276 -6.276 1.00 87.88 84 GLN A N 1
ATOM 648 C CA . GLN A 1 84 ? -4.985 -10.636 -7.331 1.00 87.88 84 GLN A CA 1
ATOM 649 C C . GLN A 1 84 ? -4.159 -10.370 -8.590 1.00 87.88 84 GLN A C 1
ATOM 651 O O . GLN A 1 84 ? -4.653 -10.607 -9.692 1.00 87.88 84 GLN A O 1
ATOM 656 N N . SER A 1 85 ? -2.921 -9.889 -8.458 1.00 83.69 85 SER A N 1
ATOM 657 C CA . SER A 1 85 ? -2.050 -9.651 -9.611 1.00 83.69 85 SER A CA 1
ATOM 658 C C . SER A 1 85 ? -1.692 -10.962 -10.304 1.00 83.69 85 SER A C 1
ATOM 660 O O . SER A 1 85 ? -1.784 -11.054 -11.525 1.00 83.69 85 SER A O 1
ATOM 662 N N . LEU A 1 86 ? -1.379 -12.007 -9.536 1.00 84.75 86 LEU A N 1
ATOM 663 C CA . LEU A 1 86 ? -1.082 -13.329 -10.078 1.00 84.75 86 LEU A CA 1
ATOM 664 C C . LEU A 1 86 ? -2.294 -13.922 -10.809 1.00 84.75 86 LEU A C 1
ATOM 666 O O . LEU A 1 86 ? -2.160 -14.438 -11.920 1.00 84.75 86 LEU A O 1
ATOM 670 N N . SER A 1 87 ? -3.487 -13.799 -10.220 1.00 84.88 87 SER A N 1
ATOM 671 C CA . SER A 1 87 ? -4.741 -14.226 -10.846 1.00 84.88 87 SER A CA 1
ATOM 672 C C . SER A 1 87 ? -5.019 -13.462 -12.141 1.00 84.88 87 SER A C 1
ATOM 674 O O . SER A 1 87 ? -5.380 -14.074 -13.145 1.00 84.88 87 SER A O 1
ATOM 676 N N . LYS A 1 88 ? -4.790 -12.142 -12.166 1.00 79.12 88 LYS A N 1
ATOM 677 C CA . LYS A 1 88 ? -4.920 -11.333 -13.385 1.00 79.12 88 LYS A CA 1
ATOM 678 C C . LYS A 1 88 ? -3.931 -11.772 -14.459 1.00 79.12 88 LYS A C 1
ATOM 680 O O . LYS A 1 88 ? -4.356 -12.003 -15.581 1.00 79.12 88 LYS A O 1
ATOM 685 N N . GLN A 1 89 ? -2.661 -11.965 -14.106 1.00 77.44 89 GLN A N 1
ATOM 686 C CA . GLN A 1 89 ? -1.616 -12.391 -15.041 1.00 77.44 89 GLN A CA 1
ATOM 687 C C . GLN A 1 89 ? -1.899 -13.772 -15.649 1.00 77.44 89 GLN A C 1
ATOM 689 O O . GLN A 1 89 ? -1.659 -13.995 -16.832 1.00 77.44 89 GLN A O 1
ATOM 694 N N . THR A 1 90 ? -2.431 -14.700 -14.853 1.00 80.81 90 THR A N 1
ATOM 695 C CA . THR A 1 90 ? -2.799 -16.042 -15.333 1.00 80.81 90 THR A CA 1
ATOM 696 C C . THR A 1 90 ? -4.093 -16.058 -16.147 1.00 80.81 90 THR A C 1
ATOM 698 O O . THR A 1 90 ? -4.246 -16.926 -17.001 1.00 80.81 90 THR A O 1
ATOM 701 N N . SER A 1 91 ? -5.007 -15.107 -15.920 1.00 78.88 91 SER A N 1
ATOM 702 C CA . SER A 1 91 ? -6.327 -15.080 -16.572 1.00 78.88 91 SER A CA 1
ATOM 703 C C . SER A 1 91 ? -6.401 -14.188 -17.816 1.00 78.88 91 SER A C 1
ATOM 705 O O . SER A 1 91 ? -7.207 -14.470 -18.698 1.00 78.88 91 SER A O 1
ATOM 707 N N . SER A 1 92 ? -5.614 -13.107 -17.902 1.00 69.38 92 SER A N 1
ATOM 708 C CA . SER A 1 92 ? -5.686 -12.153 -19.022 1.00 69.38 92 SER A CA 1
ATOM 709 C C . SER A 1 92 ? -4.849 -12.569 -20.232 1.00 69.38 92 SER A C 1
ATOM 711 O O . SER A 1 92 ? -5.095 -12.078 -21.329 1.00 69.38 92 SER A O 1
ATOM 713 N N . GLY A 1 93 ? -3.838 -13.429 -20.048 1.00 63.28 93 GLY A N 1
ATOM 714 C CA . GLY A 1 93 ? -2.836 -13.733 -21.080 1.00 63.28 93 GLY A CA 1
ATOM 715 C C . GLY A 1 93 ? -1.899 -12.560 -21.418 1.00 63.28 93 GLY A C 1
ATOM 716 O O . GLY A 1 93 ? -0.922 -12.749 -22.138 1.00 63.28 93 GLY A O 1
ATOM 717 N N . GLU A 1 94 ? -2.161 -11.370 -20.874 1.00 60.00 94 GLU A N 1
ATOM 718 C CA . GLU A 1 94 ? -1.332 -10.172 -20.981 1.00 60.00 94 GLU A CA 1
ATOM 719 C C . GLU A 1 94 ? -0.397 -10.073 -19.773 1.00 60.00 94 GLU A C 1
ATOM 721 O O . GLU A 1 94 ? -0.810 -10.217 -18.618 1.00 60.00 94 GLU A O 1
ATOM 726 N N . TYR A 1 95 ? 0.880 -9.796 -20.034 1.00 59.38 95 TYR A N 1
ATOM 727 C CA . TYR A 1 95 ? 1.852 -9.572 -18.972 1.00 59.38 95 TYR A CA 1
ATOM 728 C C . TYR A 1 95 ? 1.505 -8.293 -18.208 1.00 59.38 95 TYR A C 1
ATOM 730 O O . TYR A 1 95 ? 1.377 -7.220 -18.793 1.00 59.38 95 TYR A O 1
ATOM 738 N N . LEU A 1 96 ? 1.410 -8.399 -16.880 1.00 63.88 96 LEU A N 1
ATOM 739 C CA . LEU A 1 96 ? 1.422 -7.232 -16.007 1.00 63.88 96 LEU A CA 1
ATOM 740 C C . LEU A 1 96 ? 2.809 -6.586 -16.096 1.00 63.88 96 LEU A C 1
ATOM 742 O O . LEU A 1 96 ? 3.753 -7.038 -15.452 1.00 63.88 96 LEU A O 1
ATOM 746 N N . VAL A 1 97 ? 2.936 -5.557 -16.930 1.00 62.78 97 VAL A N 1
ATOM 747 C CA . VAL A 1 97 ? 4.163 -4.767 -17.063 1.00 62.78 97 VAL A CA 1
ATOM 748 C C . VAL A 1 97 ? 4.195 -3.676 -16.000 1.00 62.78 97 VAL A C 1
ATOM 750 O O . VAL A 1 97 ? 3.274 -2.871 -15.867 1.00 62.78 97 VAL A O 1
ATOM 753 N N . THR A 1 98 ? 5.278 -3.646 -15.232 1.00 65.69 98 THR A N 1
ATOM 754 C CA . THR A 1 98 ? 5.675 -2.462 -14.470 1.00 65.69 98 THR A CA 1
ATOM 755 C C . THR A 1 98 ? 6.379 -1.498 -15.413 1.00 65.69 98 THR A C 1
ATOM 757 O O . THR A 1 98 ? 7.014 -1.936 -16.371 1.00 65.69 98 THR A O 1
ATOM 760 N N . ARG A 1 99 ? 6.299 -0.191 -15.153 1.00 64.75 99 ARG A N 1
ATOM 761 C CA . ARG A 1 99 ? 7.106 0.774 -15.907 1.00 64.75 99 ARG A CA 1
ATOM 762 C C . ARG A 1 99 ? 8.583 0.411 -15.745 1.00 64.75 99 ARG A C 1
ATOM 764 O O . ARG A 1 99 ? 9.018 0.174 -14.617 1.00 64.75 99 ARG A O 1
ATOM 771 N N . ASP A 1 100 ? 9.325 0.375 -16.848 1.00 63.19 100 ASP A N 1
ATOM 772 C CA . ASP A 1 100 ? 10.762 0.122 -16.790 1.00 63.19 100 ASP A CA 1
ATOM 773 C C . ASP A 1 100 ? 11.453 1.171 -15.914 1.00 63.19 100 ASP A C 1
ATOM 775 O O . ASP A 1 100 ? 11.082 2.351 -15.890 1.00 63.19 100 ASP A O 1
ATOM 779 N N . LEU A 1 101 ? 12.455 0.716 -15.163 1.00 72.81 101 LEU A N 1
ATOM 780 C CA . LEU A 1 101 ? 13.384 1.615 -14.495 1.00 72.81 101 LEU A CA 1
ATOM 781 C C . LEU A 1 101 ? 14.170 2.370 -15.562 1.00 72.81 101 LEU A C 1
ATOM 783 O O . LEU A 1 101 ? 14.578 1.799 -16.573 1.00 72.81 101 LEU A O 1
ATOM 787 N N . GLU A 1 102 ? 14.386 3.656 -15.316 1.00 73.75 102 GLU A N 1
ATOM 788 C CA . GLU A 1 102 ? 15.185 4.491 -16.201 1.00 73.75 102 GLU A CA 1
ATOM 789 C C . GLU A 1 102 ? 16.593 3.897 -16.287 1.00 73.75 102 GLU A C 1
ATOM 791 O O . GLU A 1 102 ? 17.242 3.664 -15.263 1.00 73.75 102 GLU A O 1
ATOM 796 N N . ASN A 1 103 ? 17.022 3.556 -17.504 1.00 70.62 103 ASN A N 1
ATOM 797 C CA . ASN A 1 103 ? 18.305 2.903 -17.709 1.00 70.62 103 ASN A CA 1
ATOM 798 C C . ASN A 1 103 ? 19.419 3.891 -17.321 1.00 70.62 103 ASN A C 1
ATOM 800 O O . ASN A 1 103 ? 19.504 4.954 -17.932 1.00 70.62 103 ASN A O 1
ATOM 804 N N . PRO A 1 104 ? 20.281 3.574 -16.336 1.00 76.75 104 PRO A N 1
ATOM 805 C CA . PRO A 1 104 ? 21.373 4.463 -15.940 1.00 76.75 104 PRO A CA 1
ATOM 806 C C . PRO A 1 104 ? 22.491 4.544 -16.990 1.00 76.75 104 PRO A C 1
ATOM 808 O O . PRO A 1 104 ? 23.432 5.317 -16.820 1.00 76.75 104 PRO A O 1
ATOM 811 N N . TYR A 1 105 ? 22.423 3.725 -18.041 1.00 71.94 105 TYR A N 1
ATOM 812 C CA . TYR A 1 105 ? 23.382 3.707 -19.131 1.00 71.94 105 TYR A CA 1
ATOM 813 C C . TYR A 1 105 ? 22.721 4.150 -20.432 1.00 71.94 105 TYR A C 1
ATOM 815 O O . TYR A 1 105 ? 21.703 3.600 -20.845 1.00 71.94 105 TYR A O 1
ATOM 823 N N . ASP A 1 106 ? 23.377 5.064 -21.136 1.00 73.94 106 ASP A N 1
ATOM 824 C CA . ASP A 1 106 ? 22.937 5.519 -22.459 1.00 73.94 106 ASP A CA 1
ATOM 825 C C . ASP A 1 106 ? 23.258 4.508 -23.579 1.00 73.94 106 ASP A C 1
ATOM 827 O O . ASP A 1 106 ? 22.919 4.734 -24.737 1.00 73.94 106 ASP A O 1
ATOM 831 N N . THR A 1 107 ? 23.945 3.404 -23.255 1.00 70.06 107 THR A N 1
ATOM 832 C CA . THR A 1 107 ? 24.427 2.396 -24.215 1.00 70.06 107 THR A CA 1
ATOM 833 C C . THR A 1 107 ? 24.070 0.982 -23.767 1.00 70.06 107 THR A C 1
ATOM 835 O O . THR A 1 107 ? 23.997 0.688 -22.569 1.00 70.06 107 THR A O 1
ATOM 838 N N . SER A 1 108 ? 23.829 0.085 -24.725 1.00 69.00 108 SER A N 1
ATOM 839 C CA . SER A 1 108 ? 23.531 -1.320 -24.418 1.00 69.00 108 SER A CA 1
ATOM 840 C C . SER A 1 108 ? 24.797 -2.110 -24.043 1.00 69.00 108 SER A C 1
ATOM 842 O O . SER A 1 108 ? 25.907 -1.777 -24.454 1.00 69.00 108 SER A O 1
ATOM 844 N N . LEU A 1 109 ? 24.656 -3.224 -23.306 1.00 63.91 109 LEU A N 1
ATOM 845 C CA . LEU A 1 109 ? 25.791 -4.110 -22.966 1.00 63.91 109 LEU A CA 1
ATOM 846 C C . LEU A 1 109 ? 26.551 -4.616 -24.208 1.00 63.91 109 LEU A C 1
ATOM 848 O O . LEU A 1 109 ? 27.736 -4.918 -24.121 1.00 63.91 109 LEU A O 1
ATOM 852 N N . ARG A 1 110 ? 25.877 -4.701 -25.364 1.00 63.31 110 ARG A N 1
ATOM 853 C CA . ARG A 1 110 ? 26.481 -5.104 -26.646 1.00 63.31 110 ARG A CA 1
ATOM 854 C C . ARG A 1 110 ? 27.233 -3.965 -27.334 1.00 63.31 110 ARG A C 1
ATOM 856 O O . ARG A 1 110 ? 28.070 -4.237 -28.187 1.00 63.31 110 ARG A O 1
ATOM 863 N N . GLU A 1 111 ? 26.935 -2.722 -26.978 1.00 68.44 111 GLU A N 1
ATOM 864 C CA . GLU A 1 111 ? 27.604 -1.523 -27.487 1.00 68.44 111 GLU A CA 1
ATOM 865 C C . GLU A 1 111 ? 28.816 -1.125 -26.646 1.00 68.44 111 GLU A C 1
ATOM 867 O O . GLU A 1 111 ? 29.600 -0.296 -27.096 1.00 68.44 111 GLU A O 1
ATOM 872 N N . ASN A 1 112 ? 28.997 -1.705 -25.452 1.00 66.00 112 ASN A N 1
ATOM 873 C CA . ASN A 1 112 ? 30.149 -1.429 -24.603 1.00 66.00 112 ASN A CA 1
ATOM 874 C C . ASN A 1 112 ? 31.320 -2.380 -24.938 1.00 66.00 112 ASN A C 1
ATOM 876 O O . ASN A 1 112 ? 31.332 -3.525 -24.472 1.00 66.00 112 ASN A O 1
ATOM 880 N N . PRO A 1 113 ? 32.342 -1.928 -25.692 1.00 66.44 113 PRO A N 1
ATOM 881 C CA . PRO A 1 113 ? 33.469 -2.768 -26.099 1.00 66.44 113 PRO A CA 1
ATOM 882 C C . PRO A 1 113 ? 34.322 -3.263 -24.920 1.00 66.44 113 PRO A C 1
ATOM 884 O O . PRO A 1 113 ? 35.077 -4.218 -25.082 1.00 66.44 113 PRO A O 1
ATOM 887 N N . ASN A 1 114 ? 34.184 -2.672 -23.727 1.00 66.06 114 ASN A N 1
ATOM 888 C CA . ASN A 1 114 ? 34.927 -3.089 -22.535 1.00 66.06 114 ASN A CA 1
ATOM 889 C C . ASN A 1 114 ? 34.333 -4.328 -21.838 1.00 66.06 114 ASN A C 1
ATOM 891 O O . ASN A 1 114 ? 34.982 -4.882 -20.956 1.00 66.06 114 ASN A O 1
ATOM 895 N N . TYR A 1 115 ? 33.123 -4.781 -22.202 1.00 60.97 115 TYR A N 1
ATOM 896 C CA . TYR A 1 115 ? 32.497 -5.958 -21.575 1.00 60.97 115 TYR A CA 1
ATOM 897 C C . TYR A 1 115 ? 33.128 -7.295 -22.018 1.00 60.97 115 TYR A C 1
ATOM 899 O O . TYR A 1 115 ? 32.996 -8.296 -21.320 1.00 60.97 115 TYR A O 1
ATOM 907 N N . ILE A 1 116 ? 33.834 -7.328 -23.156 1.00 56.53 116 ILE A N 1
ATOM 908 C CA . ILE A 1 116 ? 34.363 -8.566 -23.768 1.00 56.53 116 ILE A CA 1
ATOM 909 C C . ILE A 1 116 ? 35.863 -8.789 -23.481 1.00 56.53 116 ILE A C 1
ATOM 911 O O . ILE A 1 116 ? 36.483 -9.659 -24.084 1.00 56.53 116 ILE A O 1
ATOM 915 N N . ALA A 1 117 ? 36.474 -8.018 -22.579 1.00 54.00 117 ALA A N 1
ATOM 916 C CA . ALA A 1 117 ? 37.890 -8.170 -22.245 1.00 54.00 117 ALA A CA 1
ATOM 917 C C . ALA A 1 117 ? 38.088 -9.133 -21.057 1.00 54.00 117 ALA A C 1
ATOM 919 O O . ALA A 1 117 ? 38.212 -8.695 -19.913 1.00 54.00 117 ALA A O 1
ATOM 920 N N . PHE A 1 118 ? 38.125 -10.436 -21.352 1.00 49.12 118 PHE A N 1
ATOM 921 C CA . PHE A 1 118 ? 38.805 -11.457 -20.546 1.00 49.12 118 PHE A CA 1
ATOM 922 C C . PHE A 1 118 ? 39.878 -12.134 -21.396 1.00 49.12 118 PHE A C 1
ATOM 924 O O . PHE A 1 118 ? 39.582 -12.428 -22.578 1.00 49.12 118 PHE A O 1
#

Sequence (118 aa):
MSIKFIKLSQVLVVAAIASLFAVEAQAEMKPLDDAFKDAYHKRGKDAFKQSNIFGQINTIVGLTGYPEQHISIDGKAVDQLYQQSLSKQTSSGEYLVTRDLENPYDTSLRENPNYIAF

Secondary structure (DSSP, 8-state):
----HHHHHHHHHHHHHHHHT----------HHHHHHHHHTSSGGGTTT--SHHHHHHHHH-TT--HHHHHHHHHHHHHHHHHHHHHHHHHHSS--PPPPPPPS-SS-TTT-GGGG--